Protein AF-A0A257J002-F1 (afdb_monomer_lite)

Secondary structure (DSSP, 8-state):
-E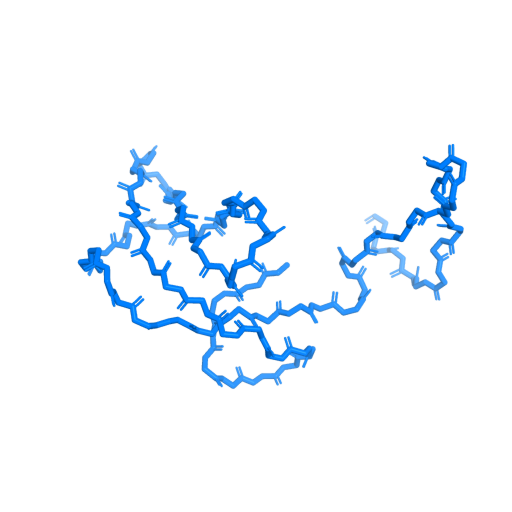E-SSSSSEEEEEEEEEEEE-SSEEEEEEE-STTSPPEEEEEES-----TT-EEEEEE-GGG---B-TTSPBPPP-SPPP-

Radius of gyration: 14.4 Å; chains: 1; bounding box: 32×31×34 Å

pLDDT: mean 93.16, std 6.72, range [62.31, 98.0]

Foldseek 3Di:
DDWDPDDDADKQKWFFADWDDPAQWIWTFIDRDPPDDTDIDIDGDDDDDDGRDIIIDGDHLQPDWDADPVRHTDDDPDDDDD

Structure (mmCIF, N/CA/C/O backbone):
data_AF-A0A257J002-F1
#
_entry.id   AF-A0A257J002-F1
#
loop_
_atom_site.group_PDB
_atom_site.id
_atom_site.type_symbol
_atom_site.label_atom_id
_atom_site.label_alt_id
_atom_site.label_comp_id
_atom_site.label_asym_id
_atom_site.label_entity_id
_atom_site.label_seq_id
_atom_site.pdbx_PDB_ins_code
_atom_site.Cartn_x
_atom_site.Cartn_y
_atom_site.Cartn_z
_atom_site.occupancy
_atom_site.B_iso_or_equiv
_atom_site.auth_seq_id
_atom_site.auth_comp_id
_atom_site.auth_asym_id
_atom_site.auth_atom_id
_atom_site.pdbx_PDB_model_num
ATOM 1 N N . MET A 1 1 ? 5.392 4.870 -4.232 1.00 86.62 1 MET A N 1
ATOM 2 C CA . MET A 1 1 ? 3.944 4.957 -3.927 1.00 86.62 1 MET A CA 1
ATOM 3 C C . MET A 1 1 ? 3.728 6.032 -2.875 1.00 86.62 1 MET A C 1
ATOM 5 O O . MET A 1 1 ? 4.535 6.109 -1.959 1.00 86.62 1 MET A O 1
ATOM 9 N N . VAL A 1 2 ? 2.659 6.824 -2.986 1.00 91.88 2 VAL A N 1
ATOM 10 C CA . VAL A 1 2 ? 2.312 7.886 -2.016 1.00 91.88 2 VAL A CA 1
ATOM 11 C C . VAL A 1 2 ? 0.831 7.825 -1.626 1.00 91.88 2 VAL A C 1
ATOM 13 O O . VAL A 1 2 ? 0.037 7.240 -2.356 1.00 91.88 2 VAL A O 1
ATOM 16 N N . VAL A 1 3 ? 0.445 8.415 -0.491 1.00 93.56 3 VAL A N 1
ATOM 17 C CA . VAL A 1 3 ? -0.969 8.539 -0.081 1.00 93.56 3 VAL A CA 1
ATOM 18 C C . VAL A 1 3 ? -1.507 9.887 -0.559 1.00 93.56 3 VAL A C 1
ATOM 20 O O . VAL A 1 3 ? -1.065 10.920 -0.060 1.00 93.56 3 VAL A O 1
ATOM 23 N N . ALA A 1 4 ? -2.447 9.889 -1.505 1.00 92.81 4 ALA A N 1
ATOM 24 C CA . ALA A 1 4 ? -3.077 11.106 -2.021 1.00 92.81 4 ALA A CA 1
ATOM 25 C C . ALA A 1 4 ? -4.395 10.790 -2.745 1.00 92.81 4 ALA A C 1
ATOM 27 O O . ALA A 1 4 ? -4.477 9.806 -3.481 1.00 92.81 4 ALA A O 1
ATOM 28 N N . ASP A 1 5 ? -5.401 11.655 -2.588 1.00 93.00 5 ASP A N 1
ATOM 29 C CA . ASP A 1 5 ? -6.718 11.485 -3.225 1.00 93.00 5 ASP A CA 1
ATOM 30 C C . ASP A 1 5 ? -6.682 11.763 -4.740 1.00 93.00 5 ASP A C 1
ATOM 32 O O . ASP A 1 5 ? -7.453 11.194 -5.511 1.00 93.00 5 ASP A O 1
ATOM 36 N N . SER A 1 6 ? -5.743 12.595 -5.196 1.00 93.19 6 SER A N 1
ATOM 37 C CA . SER A 1 6 ? -5.503 12.925 -6.605 1.00 93.19 6 SER A CA 1
ATOM 38 C C . SER A 1 6 ? -3.998 13.075 -6.883 1.00 93.19 6 SER A C 1
ATOM 40 O O . SER A 1 6 ? -3.189 13.042 -5.958 1.00 93.19 6 SER A O 1
ATOM 42 N N . GLY A 1 7 ? -3.603 13.177 -8.158 1.00 92.62 7 GLY A N 1
ATOM 43 C CA . GLY A 1 7 ? -2.198 13.303 -8.572 1.00 92.62 7 GLY A CA 1
ATOM 44 C C . GLY A 1 7 ? -1.832 12.391 -9.741 1.00 92.62 7 GLY A C 1
ATOM 45 O O . GLY A 1 7 ? -2.714 11.929 -10.467 1.00 92.62 7 GLY A O 1
ATOM 46 N N . GLU A 1 8 ? -0.538 12.128 -9.914 1.00 93.19 8 GLU A N 1
ATOM 47 C CA . GLU A 1 8 ? -0.005 11.216 -10.932 1.00 93.19 8 GLU A CA 1
ATOM 48 C C . GLU A 1 8 ? -0.113 9.733 -10.533 1.00 93.19 8 GLU A C 1
ATOM 50 O O . GLU A 1 8 ? -0.443 9.372 -9.398 1.00 93.19 8 GLU A O 1
ATOM 55 N N . GLY A 1 9 ? 0.144 8.847 -11.494 1.00 94.00 9 GLY A N 1
ATOM 56 C CA . GLY A 1 9 ? 0.098 7.398 -11.302 1.00 94.00 9 GLY A CA 1
ATOM 57 C C . GLY A 1 9 ? -1.319 6.826 -11.245 1.00 94.00 9 GLY A C 1
ATOM 58 O O . GLY A 1 9 ? -2.298 7.524 -11.490 1.00 94.00 9 GLY A O 1
ATOM 59 N N . THR A 1 10 ? -1.446 5.546 -10.911 1.00 96.38 10 THR A N 1
ATOM 60 C CA . THR A 1 10 ? -2.754 4.878 -10.782 1.00 96.38 10 THR A CA 1
ATOM 61 C C . THR A 1 10 ? -3.264 4.966 -9.346 1.00 96.38 10 THR A C 1
ATOM 63 O O . THR A 1 10 ? -2.498 4.744 -8.409 1.00 96.38 10 THR A O 1
ATOM 66 N N . GLY A 1 11 ? -4.548 5.287 -9.169 1.00 96.69 11 GLY A N 1
ATOM 67 C CA . GLY A 1 11 ? -5.206 5.267 -7.863 1.00 96.69 11 GLY A CA 1
ATOM 68 C C . GLY A 1 11 ? -5.570 3.844 -7.440 1.00 96.69 11 GLY A C 1
ATOM 69 O O . GLY A 1 11 ? -6.286 3.152 -8.158 1.00 96.69 11 GLY A O 1
ATOM 70 N N . LEU A 1 12 ? -5.100 3.427 -6.269 1.00 96.25 12 LEU A N 1
ATOM 71 C CA . LEU A 1 12 ? -5.440 2.161 -5.630 1.00 96.25 12 LEU A CA 1
ATOM 72 C C . LEU A 1 12 ? -6.180 2.454 -4.315 1.00 96.25 12 LEU A C 1
ATOM 74 O O . LEU A 1 12 ? -5.557 2.959 -3.374 1.00 96.25 12 LEU A O 1
ATOM 78 N N . PRO A 1 13 ? -7.491 2.168 -4.235 1.00 97.31 13 PRO A N 1
ATOM 79 C CA . PRO A 1 13 ? -8.243 2.287 -2.993 1.00 97.31 13 PRO A CA 1
ATOM 80 C C . PRO A 1 13 ? -7.665 1.377 -1.909 1.00 97.31 13 PRO A C 1
ATOM 82 O O . PRO A 1 13 ? -7.307 0.228 -2.173 1.00 97.31 13 PRO A O 1
ATOM 85 N N . ALA A 1 14 ? -7.597 1.885 -0.683 1.00 97.56 14 ALA A N 1
ATOM 86 C CA . ALA A 1 14 ? -7.099 1.141 0.460 1.00 97.56 14 ALA A CA 1
ATOM 87 C C . ALA A 1 14 ? -7.846 1.517 1.744 1.00 97.56 14 ALA A C 1
ATOM 89 O O . ALA A 1 14 ? -8.384 2.615 1.873 1.00 97.56 14 ALA A O 1
ATOM 90 N N . THR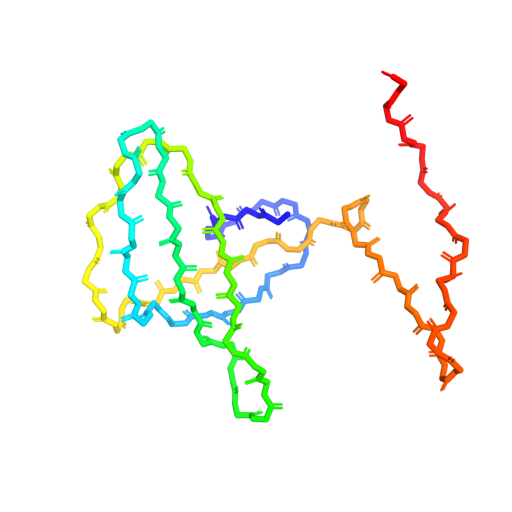 A 1 15 ? -7.820 0.628 2.730 1.00 98.00 15 THR A N 1
ATOM 91 C CA . THR A 1 15 ? -8.357 0.872 4.071 1.00 98.00 15 THR A CA 1
ATOM 92 C C . THR A 1 15 ? -7.233 0.764 5.087 1.00 98.00 15 THR A C 1
ATOM 94 O O . THR A 1 15 ? -6.523 -0.243 5.132 1.00 98.00 15 THR A O 1
ATOM 97 N N . LEU A 1 16 ? -7.076 1.790 5.921 1.00 97.75 16 LEU A N 1
ATOM 98 C CA . LEU A 1 16 ? -6.084 1.809 6.991 1.00 97.75 16 LEU A CA 1
ATOM 99 C C . LEU A 1 16 ? -6.409 0.750 8.049 1.00 97.75 16 LEU A C 1
ATOM 101 O O . LEU A 1 16 ? -7.491 0.768 8.629 1.00 97.75 16 LEU A O 1
ATOM 105 N N . LEU A 1 17 ? -5.466 -0.143 8.331 1.00 97.56 17 LEU A N 1
ATOM 106 C CA . LEU A 1 17 ? -5.581 -1.150 9.386 1.00 97.56 17 LEU A CA 1
ATOM 107 C C . LEU A 1 17 ? -4.882 -0.693 10.665 1.00 97.56 17 LEU A C 1
ATOM 109 O O . LEU A 1 17 ? -5.439 -0.812 11.753 1.00 97.56 17 LEU A O 1
ATOM 113 N N . HIS A 1 18 ? -3.664 -0.166 10.535 1.00 97.06 18 HIS A N 1
ATOM 114 C CA . HIS A 1 18 ? -2.847 0.230 11.675 1.00 97.06 18 HIS A CA 1
ATOM 115 C C . HIS A 1 18 ? -1.839 1.323 11.306 1.00 97.06 18 HIS A C 1
ATOM 117 O O . HIS A 1 18 ? -1.391 1.402 10.162 1.00 97.06 18 HIS A O 1
ATOM 123 N N . VAL A 1 19 ? -1.481 2.147 12.295 1.00 96.81 19 VAL A N 1
ATOM 124 C CA . VAL A 1 19 ? -0.432 3.168 12.194 1.00 96.81 19 VAL A CA 1
ATOM 125 C C . VAL A 1 19 ? 0.638 2.868 13.228 1.00 96.81 19 VAL A C 1
ATOM 127 O O . VAL A 1 19 ? 0.376 2.940 14.429 1.00 96.81 19 VAL A O 1
ATOM 130 N N . GLU A 1 20 ? 1.848 2.614 12.755 1.00 95.88 20 GLU A N 1
ATOM 131 C CA . GLU A 1 20 ? 3.043 2.514 13.582 1.00 95.88 20 GLU A CA 1
ATOM 132 C C . GLU A 1 20 ? 3.840 3.816 13.470 1.00 95.88 20 GLU A C 1
ATOM 134 O O . GLU A 1 20 ? 4.105 4.306 12.371 1.00 95.88 20 GLU A O 1
ATOM 139 N N . ARG A 1 21 ? 4.188 4.416 14.611 1.00 94.44 21 ARG A N 1
ATOM 140 C CA . ARG A 1 21 ? 4.874 5.714 14.676 1.00 94.44 21 ARG A CA 1
ATOM 141 C C . ARG A 1 21 ? 6.339 5.487 15.018 1.00 94.44 21 ARG A C 1
ATOM 143 O O . ARG A 1 21 ? 6.632 4.922 16.066 1.00 94.44 21 ARG A O 1
ATOM 150 N N . LEU A 1 22 ? 7.233 5.983 14.169 1.00 94.00 22 LEU A N 1
ATOM 151 C CA . LEU A 1 22 ? 8.682 5.806 14.302 1.00 94.00 22 LEU A CA 1
ATOM 152 C C . LEU A 1 22 ? 9.408 7.089 14.743 1.00 94.00 22 LEU A C 1
ATOM 154 O O . LEU A 1 22 ? 10.631 7.125 14.801 1.00 94.00 22 LEU A O 1
ATOM 158 N N . GLY A 1 23 ? 8.661 8.148 15.066 1.00 91.44 23 GLY A N 1
ATOM 159 C CA . GLY A 1 23 ? 9.198 9.461 15.428 1.00 91.44 23 GLY A CA 1
ATOM 160 C C . GLY A 1 23 ? 9.177 10.420 14.241 1.00 91.44 23 GLY A C 1
ATOM 161 O O . GLY A 1 23 ? 8.296 11.274 14.171 1.00 91.44 23 GLY A O 1
ATOM 162 N N . ASP A 1 24 ? 10.108 10.258 13.300 1.00 93.12 24 ASP A N 1
ATOM 163 C CA . ASP A 1 24 ? 10.233 11.106 12.099 1.00 93.12 24 ASP A CA 1
ATOM 164 C C . ASP A 1 24 ? 9.295 10.702 10.946 1.00 93.12 24 ASP A C 1
ATOM 166 O O . ASP A 1 24 ? 9.079 11.458 9.998 1.00 93.12 24 ASP A O 1
ATOM 170 N N . SER A 1 25 ? 8.726 9.503 11.035 1.00 95.12 25 SER A N 1
ATOM 171 C CA . SER A 1 25 ? 7.907 8.878 10.009 1.00 95.12 25 SER A CA 1
ATOM 172 C C . SER A 1 25 ? 6.862 7.955 10.628 1.00 95.12 25 SER A C 1
ATOM 174 O O . SER A 1 25 ? 6.924 7.591 11.809 1.00 95.12 25 SER A O 1
ATOM 176 N N . SER A 1 26 ? 5.874 7.578 9.822 1.00 95.69 26 SER A N 1
ATOM 177 C CA . SER A 1 26 ? 4.867 6.585 10.188 1.00 95.69 26 SER A CA 1
ATOM 178 C C . SER A 1 26 ? 4.811 5.480 9.137 1.00 95.69 26 SER A C 1
ATOM 180 O O . SER A 1 26 ? 4.929 5.747 7.938 1.00 95.69 26 SER A O 1
ATOM 182 N N . LEU A 1 27 ? 4.592 4.243 9.578 1.00 96.31 27 LEU A N 1
ATOM 183 C CA . LEU A 1 27 ? 4.205 3.135 8.711 1.00 96.31 27 LEU A CA 1
ATOM 184 C C . LEU A 1 27 ? 2.692 2.953 8.795 1.00 96.31 27 LEU A C 1
ATOM 186 O O . LEU A 1 27 ? 2.118 2.826 9.877 1.00 96.31 27 LEU A O 1
ATOM 190 N N . LEU A 1 28 ? 2.041 2.950 7.639 1.00 97.25 28 LEU A N 1
ATOM 191 C CA . LEU A 1 28 ? 0.626 2.654 7.496 1.00 97.25 28 LEU A CA 1
ATOM 192 C C . LEU A 1 28 ? 0.492 1.234 6.963 1.00 97.25 28 LEU A C 1
ATOM 194 O O . LEU A 1 28 ? 0.942 0.941 5.855 1.00 97.25 28 LEU A O 1
ATOM 198 N N . TYR A 1 29 ? -0.159 0.373 7.732 1.00 97.44 29 TYR A N 1
ATOM 199 C CA . TYR A 1 29 ? -0.563 -0.948 7.272 1.00 97.44 29 TYR A CA 1
ATOM 200 C C . TYR A 1 29 ? -1.951 -0.836 6.661 1.00 97.44 29 TYR A C 1
ATOM 202 O O . TYR A 1 29 ? -2.877 -0.353 7.320 1.00 97.44 29 TYR A O 1
ATOM 210 N N . VAL A 1 30 ? -2.105 -1.248 5.408 1.00 97.88 30 VAL A N 1
ATOM 211 C CA . VAL A 1 30 ? -3.333 -1.020 4.640 1.00 97.88 30 VAL A CA 1
ATOM 212 C C . VAL A 1 30 ? -3.812 -2.289 3.942 1.00 97.88 30 VAL A C 1
ATOM 214 O O . VAL A 1 30 ? -3.019 -3.101 3.464 1.00 97.88 30 VAL A O 1
ATOM 217 N N . ASN A 1 31 ? -5.131 -2.443 3.875 1.00 97.81 31 ASN A N 1
ATOM 218 C CA . ASN A 1 31 ? -5.805 -3.461 3.075 1.00 97.81 31 ASN A CA 1
ATOM 219 C C . ASN A 1 31 ? -6.216 -2.856 1.726 1.00 97.81 31 ASN A C 1
ATOM 221 O O . ASN A 1 31 ? -6.819 -1.787 1.717 1.00 97.81 31 ASN A O 1
ATOM 225 N N . VAL A 1 32 ? -5.938 -3.538 0.615 1.00 96.25 32 VAL A N 1
ATOM 226 C CA . VAL A 1 32 ? -6.292 -3.095 -0.752 1.00 96.25 32 VAL A CA 1
ATOM 227 C C . VAL A 1 32 ? -7.321 -3.995 -1.444 1.00 96.25 32 VAL A C 1
ATOM 229 O O . VAL A 1 32 ? -7.625 -3.803 -2.617 1.00 96.25 32 VAL A O 1
ATOM 232 N N . GLY A 1 33 ? -7.878 -4.974 -0.730 1.00 94.12 33 GLY A N 1
ATOM 233 C CA . GLY A 1 33 ? -8.909 -5.869 -1.248 1.00 94.12 33 GLY A CA 1
ATOM 234 C C . GLY A 1 33 ? -8.675 -7.331 -0.880 1.00 94.12 33 GLY A C 1
ATOM 235 O O . GLY A 1 33 ? -7.602 -7.728 -0.428 1.00 94.12 33 GLY A O 1
ATOM 236 N N . ALA A 1 34 ? -9.707 -8.149 -1.081 1.00 90.81 34 ALA A N 1
ATOM 237 C CA . ALA A 1 34 ? -9.636 -9.580 -0.813 1.00 90.81 34 ALA A CA 1
ATOM 238 C C . ALA A 1 34 ? -8.596 -10.268 -1.714 1.00 90.81 34 ALA A C 1
ATOM 240 O O . ALA A 1 34 ? -8.518 -9.990 -2.908 1.00 90.81 34 ALA A O 1
ATOM 241 N N . GLY A 1 35 ? -7.820 -11.188 -1.136 1.00 91.81 35 GLY A N 1
ATOM 242 C CA . GLY A 1 35 ? -6.796 -11.953 -1.857 1.00 91.81 35 GLY A CA 1
ATOM 243 C C . GLY A 1 35 ? -5.438 -11.258 -1.986 1.00 91.81 35 GLY A C 1
ATOM 244 O O . GLY A 1 35 ? -4.497 -11.884 -2.464 1.00 91.81 35 GLY A O 1
ATOM 245 N N . PHE A 1 36 ? -5.306 -10.012 -1.520 1.00 93.25 36 PHE A N 1
ATOM 246 C CA . PHE A 1 36 ? -4.027 -9.307 -1.463 1.00 93.25 36 PHE A CA 1
ATOM 247 C C . PHE A 1 36 ? -3.447 -9.315 -0.043 1.00 93.25 36 PHE A C 1
ATOM 249 O O . PHE A 1 36 ? -4.202 -9.253 0.932 1.00 93.25 36 PHE A O 1
ATOM 256 N N . PRO A 1 37 ? -2.112 -9.380 0.104 1.00 95.25 37 PRO A N 1
ATOM 257 C CA . PRO A 1 37 ? -1.475 -9.200 1.399 1.00 95.25 37 PRO A CA 1
ATOM 258 C C . PRO A 1 37 ? -1.649 -7.759 1.895 1.00 95.25 37 PRO A C 1
ATOM 260 O O . PRO A 1 37 ? -1.853 -6.829 1.111 1.00 95.25 37 PRO A O 1
ATOM 263 N N . THR A 1 38 ? -1.504 -7.567 3.206 1.00 96.75 38 THR A N 1
ATOM 264 C CA . THR A 1 38 ? -1.383 -6.229 3.793 1.00 96.75 38 THR A CA 1
ATOM 265 C C . THR A 1 38 ? -0.193 -5.506 3.174 1.00 96.75 38 THR A C 1
ATOM 267 O O . THR A 1 38 ? 0.917 -6.041 3.150 1.00 96.75 38 THR A O 1
ATOM 270 N N . LEU A 1 39 ? -0.416 -4.280 2.705 1.00 97.00 39 LEU A N 1
ATOM 271 C CA . LEU A 1 39 ? 0.654 -3.423 2.211 1.00 97.00 39 LEU A CA 1
ATOM 272 C C . LEU A 1 39 ? 1.149 -2.502 3.322 1.00 97.00 39 LEU A C 1
ATOM 274 O O . LEU A 1 39 ? 0.371 -2.053 4.166 1.00 97.00 39 LEU A O 1
ATOM 278 N N . THR A 1 40 ? 2.437 -2.177 3.273 1.00 97.06 40 THR A N 1
ATOM 279 C CA . THR A 1 40 ? 3.065 -1.203 4.167 1.00 97.06 40 THR A CA 1
ATOM 280 C C . THR A 1 40 ? 3.403 0.055 3.380 1.00 97.06 40 THR A C 1
ATOM 282 O O . THR A 1 40 ? 4.077 -0.006 2.351 1.00 97.06 40 THR A O 1
ATOM 285 N N . VAL A 1 41 ? 2.953 1.208 3.868 1.00 95.94 41 VAL A N 1
ATOM 286 C CA . VAL A 1 41 ? 3.222 2.521 3.272 1.00 95.94 41 VAL A CA 1
ATOM 287 C C . VAL A 1 41 ? 3.998 3.363 4.272 1.00 95.94 41 VAL A C 1
ATOM 289 O O . VAL A 1 41 ? 3.510 3.605 5.372 1.00 95.94 41 VAL A O 1
ATOM 292 N N . LYS A 1 42 ? 5.185 3.844 3.899 1.00 95.62 42 LYS A N 1
ATOM 293 C CA . LYS A 1 42 ? 5.915 4.827 4.705 1.00 95.62 42 LYS A CA 1
ATOM 294 C C . LYS A 1 42 ? 5.461 6.235 4.331 1.00 95.62 42 LYS A C 1
ATOM 296 O O . LYS A 1 42 ? 5.393 6.568 3.150 1.00 95.62 42 LYS A O 1
ATOM 301 N N . VAL A 1 43 ? 5.176 7.054 5.335 1.00 94.56 43 VAL A N 1
ATOM 302 C CA . VAL A 1 43 ? 4.840 8.476 5.190 1.00 94.56 43 VAL A CA 1
ATOM 303 C C . VAL A 1 43 ? 5.700 9.308 6.135 1.00 94.56 43 VAL A C 1
ATOM 305 O O . VAL A 1 43 ? 6.075 8.841 7.213 1.00 94.56 43 VAL A O 1
ATOM 308 N N . GLU A 1 44 ? 6.034 10.528 5.725 1.00 93.19 44 GLU A N 1
ATOM 309 C CA . GLU A 1 44 ? 6.793 11.459 6.561 1.00 93.19 44 GLU A CA 1
ATOM 310 C C . GLU A 1 44 ? 5.932 12.018 7.698 1.00 93.19 44 GLU A C 1
ATOM 312 O O . GLU A 1 44 ? 4.730 12.260 7.544 1.00 93.19 44 GLU A O 1
ATOM 317 N N . GLY A 1 45 ? 6.564 12.232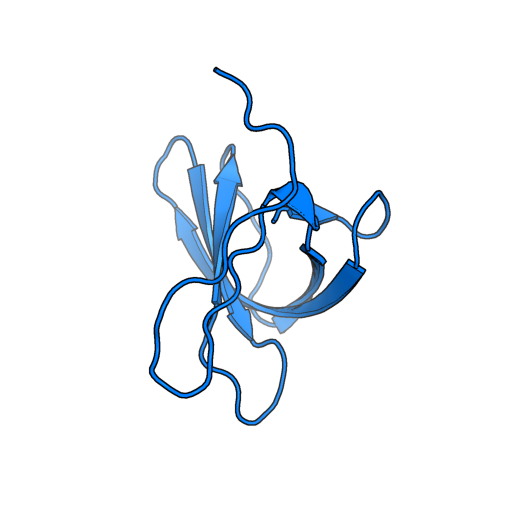 8.850 1.00 90.19 45 GLY A N 1
ATOM 318 C CA . GLY A 1 45 ? 5.925 12.761 10.042 1.00 90.19 45 GLY A CA 1
ATOM 319 C C . GLY A 1 45 ? 4.998 11.775 10.755 1.00 90.19 45 GLY A C 1
ATOM 320 O O . GLY A 1 45 ? 4.946 10.571 10.488 1.00 90.19 45 GLY A O 1
ATOM 321 N N . SER A 1 46 ? 4.257 12.320 11.718 1.00 80.50 46 SER A N 1
ATOM 322 C CA . SER A 1 46 ? 3.308 11.573 12.539 1.00 80.50 46 SER A CA 1
ATOM 323 C C . SER A 1 46 ? 1.903 11.703 11.958 1.00 80.50 46 SER A C 1
ATOM 325 O O . SER A 1 46 ? 1.295 12.773 12.007 1.00 80.50 46 SER A O 1
ATO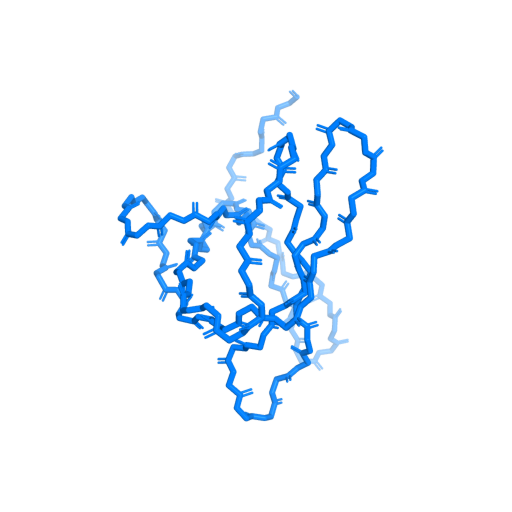M 327 N N . VAL A 1 47 ? 1.359 10.611 11.420 1.00 83.31 47 VAL A N 1
ATOM 328 C CA . VAL A 1 47 ? -0.018 10.582 10.904 1.00 83.31 47 VAL A CA 1
ATOM 329 C C . VAL A 1 47 ? -0.972 10.137 12.003 1.00 83.31 47 VAL A C 1
ATOM 331 O O . VAL A 1 47 ? -0.749 9.127 12.661 1.00 83.31 47 VAL A O 1
ATOM 334 N N . SER A 1 48 ? -2.058 10.876 12.225 1.00 79.88 48 SER A N 1
ATOM 335 C CA . SER A 1 48 ? -3.123 10.472 13.151 1.00 79.88 48 SER A CA 1
ATOM 336 C C . SER A 1 48 ? -4.421 10.256 12.380 1.00 79.88 48 SER A C 1
ATOM 338 O O . SER A 1 48 ? -5.226 11.168 12.218 1.00 79.88 48 SER A O 1
ATOM 340 N N . ARG A 1 49 ? -4.588 9.046 11.838 1.00 88.06 49 ARG A N 1
ATOM 341 C CA . ARG A 1 49 ? -5.824 8.585 11.191 1.00 88.06 49 ARG A CA 1
ATOM 342 C C . ARG A 1 49 ? -6.291 7.302 11.889 1.00 88.06 49 ARG A C 1
ATOM 344 O O . ARG A 1 49 ? -5.443 6.461 12.189 1.00 88.06 49 ARG A O 1
ATOM 351 N N . PRO A 1 50 ? -7.593 7.141 12.176 1.00 93.19 50 PRO A N 1
ATOM 352 C CA . PRO A 1 50 ? -8.103 5.931 12.813 1.00 93.19 50 PRO A CA 1
ATOM 353 C C . PRO A 1 50 ? -8.085 4.735 11.851 1.00 93.19 50 PRO A C 1
ATOM 355 O O . PRO A 1 50 ? -8.208 4.898 10.634 1.00 93.19 50 PRO A O 1
ATOM 358 N N . ALA A 1 51 ? -7.988 3.522 12.397 1.00 95.56 51 ALA A N 1
ATOM 359 C CA . ALA A 1 51 ? -8.233 2.306 11.623 1.00 95.56 51 ALA A CA 1
ATOM 360 C C . ALA A 1 51 ? -9.641 2.344 10.997 1.00 95.56 51 ALA A C 1
ATOM 362 O O . ALA A 1 51 ? -10.570 2.916 11.565 1.00 95.56 51 ALA A O 1
ATOM 363 N N . GLY A 1 52 ? -9.787 1.767 9.807 1.00 97.19 52 GLY A N 1
ATOM 364 C CA . GLY A 1 52 ? -10.995 1.857 8.988 1.00 97.19 52 GLY A CA 1
ATOM 365 C C . GLY A 1 52 ? -11.052 3.088 8.078 1.00 97.19 52 GLY A C 1
ATOM 366 O O . GLY A 1 52 ? -11.940 3.163 7.234 1.00 97.19 52 GLY A O 1
ATOM 367 N N . THR A 1 53 ? -10.111 4.035 8.194 1.00 97.38 53 THR A N 1
ATOM 368 C CA . THR A 1 53 ? -10.055 5.197 7.290 1.00 97.38 53 THR A CA 1
ATOM 369 C C . THR A 1 53 ? -9.829 4.742 5.849 1.00 97.38 53 THR A C 1
ATOM 371 O O . THR A 1 53 ? -8.864 4.026 5.573 1.00 97.38 53 THR A O 1
ATOM 374 N N . ALA A 1 54 ? -10.688 5.196 4.935 1.00 97.38 54 ALA A N 1
ATOM 375 C CA . ALA A 1 54 ? -10.484 5.034 3.502 1.00 97.38 54 ALA A CA 1
ATOM 376 C C . ALA A 1 54 ? -9.328 5.926 3.025 1.00 97.38 54 ALA A C 1
ATOM 378 O O . ALA A 1 54 ? -9.216 7.091 3.411 1.00 97.38 54 ALA A O 1
ATOM 379 N N . LEU A 1 55 ? -8.461 5.364 2.195 1.00 96.19 55 LEU A N 1
ATOM 380 C CA . LEU A 1 55 ? -7.275 5.994 1.635 1.00 96.19 55 LEU A CA 1
ATOM 381 C C . LEU A 1 55 ? -7.234 5.744 0.128 1.00 96.19 55 LEU A C 1
ATOM 383 O O . LEU A 1 55 ? -7.725 4.725 -0.358 1.00 96.19 55 LEU A O 1
ATOM 387 N N . THR A 1 56 ? -6.548 6.627 -0.588 1.00 97.25 56 THR A N 1
ATOM 388 C CA . THR A 1 56 ? -6.115 6.369 -1.961 1.00 97.25 56 THR A CA 1
ATOM 389 C C . THR A 1 56 ? -4.593 6.335 -1.998 1.00 97.25 56 THR A C 1
ATOM 391 O O . THR A 1 56 ? -3.923 7.285 -1.582 1.00 97.25 56 THR A O 1
ATOM 394 N N . LEU A 1 57 ? -4.036 5.224 -2.475 1.00 96.50 57 LEU A N 1
ATOM 395 C CA . LEU A 1 57 ? -2.614 5.096 -2.772 1.00 96.50 57 LEU A CA 1
ATOM 396 C C . LEU A 1 57 ? -2.383 5.452 -4.238 1.00 96.50 57 LEU A C 1
ATOM 398 O O . LEU A 1 57 ? -3.162 5.064 -5.106 1.00 96.50 57 LEU A O 1
ATOM 402 N N . ARG A 1 58 ? -1.296 6.157 -4.533 1.00 96.69 58 ARG A N 1
ATOM 403 C CA . ARG A 1 58 ? -0.862 6.454 -5.898 1.00 96.69 58 ARG A CA 1
ATOM 404 C C . ARG A 1 58 ? 0.328 5.582 -6.261 1.00 96.69 58 ARG A C 1
ATOM 406 O O . ARG A 1 58 ? 1.413 5.708 -5.682 1.00 96.69 58 ARG A O 1
ATOM 413 N N . LEU A 1 59 ? 0.104 4.683 -7.215 1.00 95.12 59 LEU A N 1
ATOM 414 C CA . LEU A 1 59 ? 1.123 3.828 -7.809 1.00 95.12 59 LEU A CA 1
ATOM 415 C C . LEU A 1 59 ? 1.794 4.588 -8.950 1.00 95.12 59 LEU A C 1
ATOM 417 O O . LEU A 1 59 ? 1.219 4.740 -10.029 1.00 95.12 59 LEU A O 1
ATOM 421 N N . LEU A 1 60 ? 2.990 5.101 -8.681 1.00 94.19 60 LEU A N 1
ATOM 422 C CA . LEU A 1 60 ? 3.786 5.834 -9.657 1.00 94.19 60 LEU A CA 1
ATOM 423 C C . LEU A 1 60 ? 4.517 4.813 -10.544 1.00 94.19 60 LEU A C 1
ATOM 425 O O . LEU A 1 60 ? 5.216 3.960 -9.994 1.00 94.19 60 LEU A O 1
ATOM 429 N N . PRO A 1 61 ? 4.309 4.824 -11.874 1.00 92.06 61 PRO A N 1
ATOM 430 C CA . PRO A 1 61 ? 4.779 3.761 -12.767 1.00 92.06 61 PRO A CA 1
ATOM 431 C C . PRO A 1 61 ? 6.303 3.637 -12.777 1.00 92.06 61 PRO A C 1
ATOM 433 O O . PRO A 1 61 ? 6.839 2.534 -12.843 1.00 92.06 61 PRO A O 1
ATOM 436 N N . ASP A 1 62 ? 6.995 4.761 -12.637 1.00 92.56 62 ASP A N 1
ATOM 437 C CA . ASP A 1 62 ? 8.441 4.840 -12.499 1.00 92.56 62 ASP A CA 1
ATOM 438 C C . ASP A 1 62 ? 8.961 4.227 -11.197 1.00 92.56 62 ASP A C 1
ATOM 440 O O . ASP A 1 62 ? 10.129 3.881 -11.139 1.00 92.56 62 ASP A O 1
ATOM 444 N N . GLN A 1 63 ? 8.131 4.016 -10.176 1.00 92.12 63 GLN A N 1
ATOM 445 C CA . GLN A 1 63 ? 8.516 3.390 -8.905 1.00 92.12 63 GLN A CA 1
ATOM 446 C C . GLN A 1 63 ? 8.075 1.924 -8.791 1.00 92.12 63 GLN A C 1
ATOM 4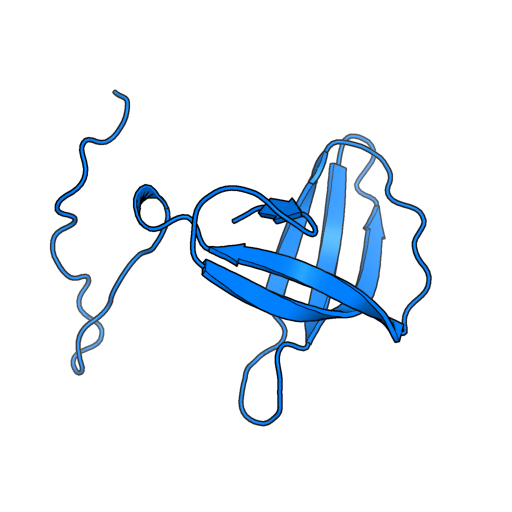48 O O . GLN A 1 63 ? 8.295 1.298 -7.752 1.00 92.12 63 GLN A O 1
ATOM 453 N N . LEU A 1 64 ? 7.425 1.371 -9.818 1.00 93.56 64 LEU A N 1
ATOM 454 C CA . LEU A 1 64 ? 6.981 -0.019 -9.816 1.00 93.56 64 LEU A CA 1
ATOM 455 C C . LEU A 1 64 ? 8.084 -0.958 -10.304 1.00 93.56 64 LEU A C 1
ATOM 457 O O . LEU A 1 64 ? 8.841 -0.665 -11.229 1.00 93.56 64 LEU A O 1
ATOM 461 N N . HIS A 1 65 ? 8.120 -2.132 -9.684 1.00 94.00 65 HIS A N 1
ATOM 462 C CA . HIS A 1 65 ? 8.914 -3.266 -10.127 1.00 94.00 65 HIS A CA 1
ATOM 463 C C . HIS A 1 65 ? 7.964 -4.350 -10.630 1.00 94.00 65 HIS A C 1
ATOM 465 O O . HIS A 1 65 ? 6.961 -4.646 -9.978 1.00 94.00 65 HIS A O 1
ATOM 471 N N . LEU A 1 66 ? 8.279 -4.929 -11.786 1.00 95.44 66 LEU A N 1
ATOM 472 C CA . LEU A 1 66 ? 7.537 -6.041 -12.367 1.00 95.44 66 LEU A CA 1
ATOM 473 C C . LEU A 1 66 ? 8.404 -7.296 -12.314 1.00 95.44 66 LEU A C 1
ATOM 475 O O . LEU A 1 66 ? 9.601 -7.230 -12.591 1.00 95.44 66 LEU A O 1
ATOM 479 N N . PHE A 1 67 ? 7.788 -8.421 -11.970 1.00 97.06 67 PHE A N 1
ATOM 480 C CA . PHE A 1 67 ? 8.417 -9.734 -11.971 1.00 97.06 67 PHE A CA 1
ATOM 481 C C . PHE A 1 67 ? 7.624 -10.651 -12.897 1.00 97.06 67 PHE A C 1
ATOM 483 O O . PHE A 1 67 ? 6.392 -10.582 -12.927 1.00 97.06 67 PHE A O 1
ATOM 490 N N . ASP A 1 68 ? 8.322 -11.478 -13.665 1.00 97.19 68 ASP A N 1
ATOM 491 C CA . ASP A 1 68 ? 7.698 -12.461 -14.541 1.00 97.19 68 ASP A CA 1
ATOM 492 C C . ASP A 1 68 ? 7.223 -13.708 -13.772 1.00 97.19 68 ASP A C 1
ATOM 494 O O . ASP A 1 68 ? 7.339 -13.812 -12.549 1.00 97.19 68 ASP A O 1
ATOM 498 N N . ALA A 1 69 ? 6.671 -14.681 -14.499 1.00 98.00 69 ALA A N 1
ATOM 499 C CA . ALA A 1 69 ? 6.149 -15.915 -13.915 1.00 98.00 69 ALA A CA 1
ATOM 500 C C . ALA A 1 69 ? 7.228 -16.817 -13.281 1.00 98.00 69 ALA A C 1
ATOM 502 O O . ALA A 1 69 ? 6.892 -17.685 -12.476 1.00 98.00 69 ALA A O 1
ATOM 503 N N . ALA A 1 70 ? 8.506 -16.625 -13.623 1.00 97.75 70 ALA A N 1
ATOM 504 C CA . ALA A 1 70 ? 9.633 -17.302 -12.987 1.00 97.75 70 ALA A CA 1
ATOM 505 C C . ALA A 1 70 ? 10.152 -16.533 -11.754 1.00 97.75 70 ALA A C 1
ATOM 507 O O . ALA A 1 70 ? 11.091 -16.981 -11.095 1.00 97.75 70 ALA A O 1
ATOM 508 N N . GLY A 1 71 ? 9.538 -15.390 -11.425 1.00 96.88 71 GLY A N 1
ATOM 509 C CA . GLY A 1 71 ? 9.943 -14.515 -10.329 1.00 96.88 71 GLY A CA 1
ATOM 510 C C . GLY A 1 71 ? 11.142 -13.631 -10.671 1.00 96.88 71 GLY A C 1
ATOM 511 O O . GLY A 1 71 ? 11.745 -13.046 -9.770 1.00 96.88 71 GLY A O 1
ATOM 512 N N . GLN A 1 72 ? 11.516 -13.528 -11.948 1.00 97.62 72 GLN A N 1
ATOM 513 C CA . GLN A 1 72 ? 12.648 -12.722 -12.387 1.00 97.62 72 GLN A CA 1
ATOM 514 C C . GLN A 1 72 ? 12.188 -11.287 -12.638 1.00 97.62 72 GLN A C 1
ATOM 516 O O . GLN A 1 72 ? 11.127 -11.044 -13.211 1.00 97.62 72 GLN A O 1
ATOM 521 N N . ALA A 1 73 ? 12.983 -10.318 -12.181 1.00 96.88 73 ALA A N 1
ATOM 522 C CA . ALA A 1 73 ? 12.667 -8.910 -12.377 1.00 96.88 73 ALA A CA 1
ATOM 523 C C . ALA A 1 73 ? 12.729 -8.554 -13.869 1.00 96.88 73 ALA A C 1
ATOM 525 O O . ALA A 1 73 ? 13.750 -8.765 -14.526 1.00 96.88 73 ALA A O 1
ATOM 526 N N . CYS A 1 74 ? 11.654 -7.974 -14.395 1.00 95.50 74 CYS A N 1
ATOM 527 C CA . CYS A 1 74 ? 11.652 -7.412 -15.736 1.00 95.50 74 CYS A CA 1
ATOM 528 C C . CYS A 1 74 ? 12.516 -6.144 -15.770 1.00 95.50 74 CYS A C 1
ATOM 530 O O . CYS A 1 74 ? 12.507 -5.342 -14.830 1.00 95.50 74 CYS A O 1
ATOM 532 N N . GLN A 1 75 ? 13.236 -5.942 -16.877 1.00 93.88 75 GLN A N 1
ATOM 533 C CA . GLN A 1 75 ? 14.056 -4.750 -17.076 1.00 93.88 75 GLN A CA 1
ATOM 534 C C . GLN A 1 75 ? 13.190 -3.491 -16.968 1.00 93.88 75 GLN A C 1
ATOM 536 O O . GLN A 1 75 ? 12.176 -3.357 -17.654 1.00 93.88 75 GLN A O 1
ATOM 541 N N . ARG A 1 76 ? 13.603 -2.552 -16.114 1.00 92.94 76 ARG A N 1
ATOM 542 C CA . ARG A 1 76 ? 12.922 -1.262 -15.990 1.00 92.94 76 ARG A CA 1
ATOM 543 C C . ARG A 1 76 ? 13.221 -0.399 -17.211 1.00 92.94 76 ARG A C 1
ATOM 545 O O . ARG A 1 76 ? 14.364 -0.313 -17.648 1.00 92.94 76 ARG A O 1
ATOM 552 N N . THR A 1 77 ? 12.184 0.243 -17.738 1.00 92.25 77 THR A N 1
ATOM 553 C CA . THR A 1 77 ? 12.242 1.098 -18.937 1.00 92.25 77 THR A CA 1
ATOM 554 C C . THR A 1 77 ? 12.131 2.584 -18.599 1.00 92.25 77 THR A C 1
ATOM 556 O O . THR A 1 77 ? 11.737 3.379 -19.446 1.00 92.25 77 THR A O 1
ATOM 559 N N . VAL A 1 78 ? 12.389 2.948 -17.344 1.00 88.56 78 VAL A N 1
ATOM 560 C CA . VAL A 1 78 ? 12.327 4.327 -16.854 1.00 88.56 78 VAL A CA 1
ATOM 561 C C . VAL A 1 78 ? 13.724 4.797 -16.498 1.00 88.56 78 VAL A C 1
ATOM 563 O O . VAL A 1 78 ? 14.525 4.012 -15.984 1.00 88.56 78 VAL A 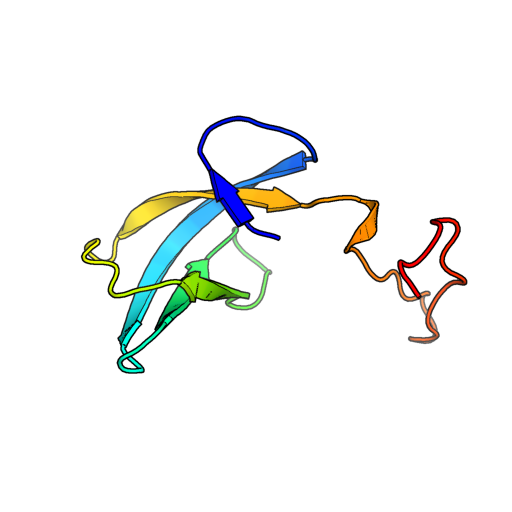O 1
ATOM 566 N N . ASP A 1 79 ? 13.992 6.073 -16.750 1.00 81.38 79 ASP A N 1
ATOM 567 C CA . ASP A 1 79 ? 15.235 6.696 -16.327 1.00 81.38 79 ASP A CA 1
ATOM 568 C C . ASP A 1 79 ? 15.243 6.790 -14.806 1.00 81.38 79 ASP A C 1
ATOM 570 O O . ASP A 1 79 ? 14.389 7.422 -14.182 1.00 81.38 79 ASP A O 1
ATOM 574 N N . LEU A 1 80 ? 16.201 6.101 -14.200 1.00 66.81 80 LEU A N 1
ATOM 575 C CA . LEU A 1 80 ? 16.429 6.199 -12.775 1.00 66.81 80 LEU A CA 1
ATOM 576 C C . LEU A 1 80 ? 17.250 7.453 -12.487 1.00 66.81 80 LEU A C 1
ATOM 578 O O . LEU A 1 80 ? 18.281 7.641 -13.137 1.00 66.81 80 LEU A O 1
ATOM 582 N N . PRO A 1 81 ? 16.844 8.295 -11.518 1.00 65.25 81 PRO A N 1
ATOM 583 C CA . PRO A 1 81 ? 17.742 9.320 -11.020 1.00 65.25 81 PRO A CA 1
ATOM 584 C C . PRO A 1 81 ? 19.024 8.649 -10.514 1.00 65.25 81 PRO A C 1
ATOM 586 O O . PRO A 1 81 ? 18.964 7.652 -9.788 1.00 65.25 81 PRO A O 1
ATOM 589 N N . VAL A 1 82 ? 20.156 9.174 -10.987 1.00 62.31 82 VAL A N 1
ATOM 590 C CA . VAL A 1 82 ? 21.516 8.771 -10.599 1.00 62.31 82 VAL A CA 1
ATOM 591 C C . VAL A 1 82 ? 21.846 9.167 -9.167 1.00 62.31 82 VAL A C 1
ATOM 593 O O . VAL A 1 82 ? 21.327 10.210 -8.706 1.00 62.31 82 VAL A O 1
#

Sequence (82 aa):
MVVADSGEGTGLPATLLHVERLGDSSLLYVNVGAGFPTLTVKVEGSVSRPAGTALTLRLLPDQLHLFDAAGQACQRTVDLPV